Protein AF-A0A7J2SYM3-F1 (afdb_monomer_lite)

Radius of gyration: 13.76 Å; chains: 1; bounding box: 27×16×36 Å

pLDDT: mean 89.99, std 11.89, range [52.5, 98.44]

Secondary structure (DSSP, 8-state):
-HHHHHTT-SEEEEE-TT--EEEEEEHHHHHHHHHHHHHHHS--

Foldseek 3Di:
DCVCVVVVHQKDFDADPVRHGDGIDGPVNVVVVVVVVVCVVDPD

Structure (mmCIF, N/CA/C/O backbone):
data_AF-A0A7J2SYM3-F1
#
_entry.id   AF-A0A7J2SYM3-F1
#
loop_
_atom_site.group_PDB
_atom_site.id
_atom_site.type_symbol
_atom_site.label_atom_id
_atom_site.label_alt_id
_atom_site.label_comp_id
_atom_site.label_asym_id
_atom_site.label_entity_id
_atom_site.label_seq_id
_atom_site.pdbx_PDB_ins_code
_atom_site.Cartn_x
_atom_site.Cartn_y
_atom_site.Cartn_z
_atom_site.occupancy
_atom_site.B_iso_or_equiv
_atom_site.auth_seq_id
_atom_site.auth_comp_id
_atom_site.auth_asym_id
_atom_site.auth_atom_id
_atom_site.pdbx_PDB_model_num
ATOM 1 N N . MET A 1 1 ? 6.810 4.872 -1.311 1.00 64.75 1 MET A N 1
ATOM 2 C CA . MET A 1 1 ? 7.930 4.453 -0.437 1.00 64.75 1 MET A CA 1
ATOM 3 C C . MET A 1 1 ? 8.083 5.293 0.824 1.00 64.75 1 MET A C 1
ATOM 5 O O . MET A 1 1 ? 8.396 4.716 1.855 1.00 64.75 1 MET A O 1
ATOM 9 N N . ASN A 1 2 ? 7.891 6.617 0.754 1.00 82.88 2 ASN A N 1
ATOM 10 C CA . ASN A 1 2 ? 8.203 7.527 1.866 1.00 82.88 2 ASN A CA 1
ATOM 11 C C . ASN A 1 2 ? 7.541 7.131 3.193 1.00 82.88 2 ASN A C 1
ATOM 13 O O . ASN A 1 2 ? 8.263 6.953 4.158 1.00 82.88 2 ASN A O 1
ATOM 17 N N . LYS A 1 3 ? 6.241 6.798 3.214 1.00 88.00 3 LYS A N 1
ATOM 18 C CA . LYS A 1 3 ? 5.560 6.341 4.444 1.00 88.00 3 LYS A CA 1
ATOM 19 C C . LYS A 1 3 ? 6.192 5.116 5.127 1.00 88.00 3 LYS A C 1
ATOM 21 O O . LYS A 1 3 ? 6.324 5.103 6.341 1.00 88.00 3 LYS A O 1
ATOM 26 N N . MET A 1 4 ? 6.574 4.083 4.368 1.00 92.50 4 MET A N 1
ATOM 27 C CA . MET A 1 4 ? 7.239 2.892 4.931 1.00 92.50 4 MET A CA 1
ATOM 28 C C . MET A 1 4 ? 8.637 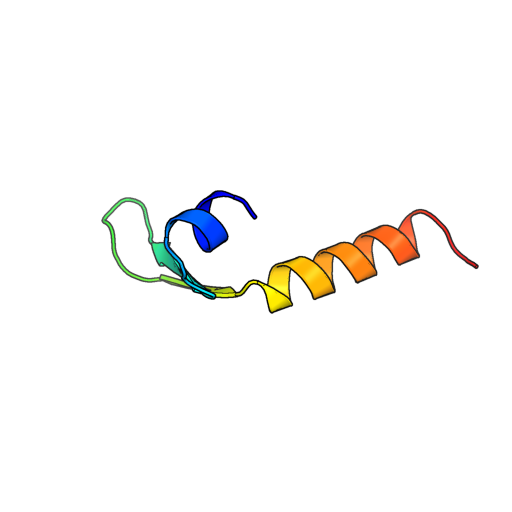3.236 5.466 1.00 92.50 4 MET A C 1
ATOM 30 O O . MET A 1 4 ? 9.029 2.736 6.513 1.00 92.50 4 MET A O 1
ATOM 34 N N . ARG A 1 5 ? 9.374 4.107 4.761 1.00 91.62 5 ARG A N 1
ATOM 35 C CA . ARG A 1 5 ? 10.707 4.565 5.185 1.00 91.62 5 ARG A CA 1
ATOM 36 C C . ARG A 1 5 ? 10.649 5.428 6.443 1.00 91.62 5 ARG A C 1
ATOM 38 O O . ARG A 1 5 ? 11.422 5.188 7.354 1.00 91.62 5 ARG A O 1
ATOM 45 N N . GLU A 1 6 ? 9.740 6.396 6.486 1.00 95.62 6 GLU A N 1
ATOM 46 C CA . GLU A 1 6 ? 9.542 7.311 7.619 1.00 95.62 6 GLU A CA 1
ATOM 47 C C . GLU A 1 6 ? 9.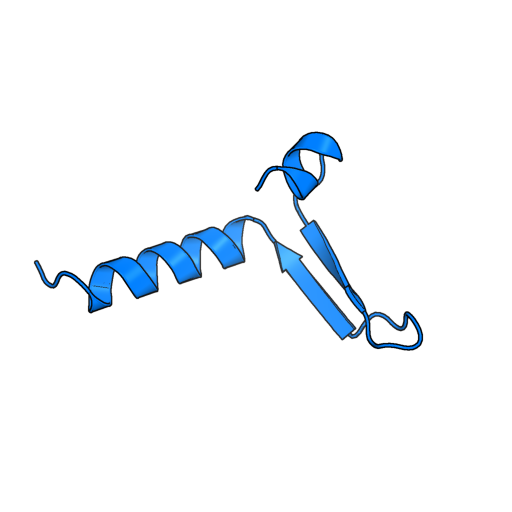148 6.566 8.895 1.00 95.62 6 GLU A C 1
ATOM 49 O O . GLU A 1 6 ? 9.598 6.921 9.977 1.00 95.62 6 GLU A O 1
ATOM 54 N N . ALA A 1 7 ? 8.333 5.519 8.764 1.00 94.12 7 ALA A N 1
ATOM 55 C CA . ALA A 1 7 ? 7.931 4.676 9.884 1.00 94.12 7 ALA A CA 1
ATOM 56 C C . ALA A 1 7 ? 8.910 3.518 10.167 1.00 94.12 7 ALA A C 1
ATOM 58 O O . ALA A 1 7 ? 8.624 2.701 11.033 1.00 94.12 7 ALA A O 1
ATOM 59 N N . GLU A 1 8 ? 10.022 3.410 9.428 1.00 94.69 8 GLU A N 1
ATOM 60 C CA . GLU A 1 8 ? 11.016 2.326 9.533 1.00 94.69 8 GLU A CA 1
ATOM 61 C C . GLU A 1 8 ? 10.421 0.902 9.453 1.00 94.69 8 GLU A C 1
ATOM 63 O O . GLU A 1 8 ? 10.943 -0.061 10.018 1.00 94.69 8 GLU A O 1
ATOM 68 N N . VAL A 1 9 ? 9.336 0.734 8.689 1.00 95.19 9 VAL A N 1
ATOM 69 C CA . VAL A 1 9 ? 8.647 -0.552 8.504 1.00 95.19 9 VAL A CA 1
ATOM 70 C C . VAL A 1 9 ? 8.760 -1.061 7.073 1.00 95.19 9 VAL A C 1
ATOM 72 O O . VAL A 1 9 ? 8.810 -0.309 6.103 1.00 95.19 9 VAL A O 1
ATOM 75 N N . ARG A 1 10 ? 8.751 -2.388 6.918 1.00 95.19 10 ARG A N 1
ATOM 76 C CA . ARG A 1 10 ? 8.802 -3.056 5.602 1.00 95.19 10 ARG A CA 1
ATOM 77 C C . ARG A 1 10 ? 7.445 -3.529 5.081 1.00 95.19 10 ARG A C 1
ATOM 79 O O . ARG A 1 10 ? 7.353 -3.942 3.924 1.00 95.19 10 ARG A O 1
ATOM 86 N N . HIS A 1 11 ? 6.428 -3.478 5.934 1.00 96.19 11 HIS A N 1
ATOM 87 C CA . HIS A 1 11 ? 5.094 -4.009 5.691 1.00 96.19 11 HIS A CA 1
ATOM 88 C C . HIS A 1 11 ? 4.063 -3.005 6.190 1.00 96.19 11 HIS A C 1
ATOM 90 O O . HIS A 1 11 ? 4.268 -2.381 7.231 1.00 96.19 11 HIS A O 1
ATOM 96 N N . LEU A 1 12 ? 2.959 -2.872 5.464 1.00 95.38 12 LEU A N 1
ATOM 97 C CA . LEU A 1 12 ? 1.799 -2.104 5.892 1.00 95.38 12 LEU A CA 1
ATOM 98 C C . LEU A 1 12 ? 0.581 -3.032 5.971 1.00 95.38 12 LEU A C 1
ATOM 100 O O . LEU A 1 12 ? 0.336 -3.782 5.019 1.00 95.38 12 LEU A O 1
ATOM 104 N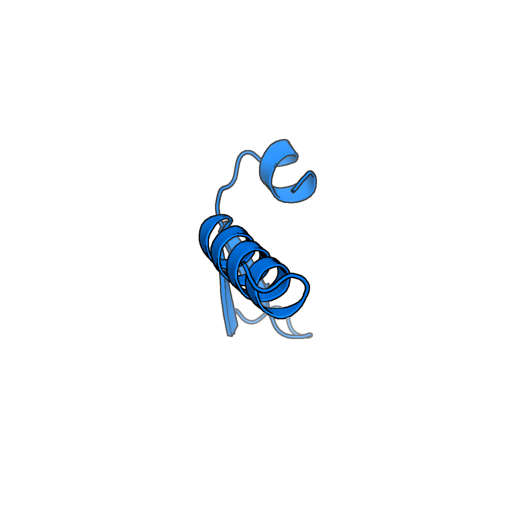 N . PRO A 1 13 ? -0.189 -2.997 7.071 1.00 96.50 13 PRO A N 1
ATOM 105 C CA . PRO A 1 13 ? -1.465 -3.691 7.131 1.00 96.50 13 PRO A CA 1
ATOM 106 C C . PRO A 1 13 ? -2.472 -3.003 6.205 1.00 96.50 13 PRO A C 1
ATOM 108 O O . PRO A 1 13 ? -2.550 -1.774 6.150 1.00 96.50 13 PRO A O 1
ATOM 111 N N . VAL A 1 14 ? -3.264 -3.801 5.498 1.00 97.31 14 VAL A N 1
ATOM 112 C CA . VAL A 1 14 ? -4.441 -3.335 4.765 1.00 97.31 14 VAL A CA 1
ATOM 113 C C . VAL A 1 14 ? -5.646 -3.609 5.648 1.00 97.31 14 VAL A C 1
ATOM 115 O O . VAL A 1 14 ? -5.863 -4.748 6.066 1.00 97.31 14 VAL A O 1
ATOM 118 N N . VAL A 1 15 ? -6.409 -2.566 5.950 1.00 98.19 15 VAL A N 1
ATOM 119 C CA . VAL A 1 15 ? -7.609 -2.646 6.784 1.00 98.19 15 VAL A CA 1
ATOM 120 C C . VAL A 1 15 ? -8.841 -2.235 5.985 1.00 98.19 15 VAL A C 1
ATOM 122 O O . VAL A 1 15 ? -8.729 -1.461 5.033 1.00 98.19 15 VAL A O 1
ATOM 125 N N . ASP A 1 16 ? -10.006 -2.760 6.357 1.00 98.38 16 ASP A N 1
ATOM 126 C CA . ASP A 1 16 ? -11.284 -2.260 5.850 1.00 98.38 16 ASP A CA 1
ATOM 127 C C . ASP A 1 16 ? -11.669 -0.913 6.494 1.00 98.38 16 ASP A C 1
ATOM 129 O O . ASP A 1 16 ? -10.934 -0.344 7.306 1.00 98.38 16 ASP A O 1
ATOM 133 N N . ALA A 1 17 ? -12.840 -0.385 6.128 1.00 98.44 17 ALA A N 1
ATOM 134 C CA . ALA A 1 17 ? -13.325 0.898 6.636 1.00 98.44 17 ALA A CA 1
ATOM 135 C C . ALA A 1 17 ? -13.604 0.894 8.152 1.00 98.44 17 ALA A C 1
ATOM 137 O O . ALA A 1 17 ? -13.652 1.958 8.766 1.00 98.44 17 ALA A O 1
ATOM 138 N N . GLN A 1 18 ? -13.784 -0.282 8.758 1.00 98.31 18 GLN A N 1
ATOM 139 C CA . GLN A 1 18 ? -13.989 -0.461 10.194 1.00 98.31 18 GLN A CA 1
ATOM 140 C C . GLN A 1 18 ? -12.665 -0.720 10.934 1.00 98.31 18 GLN A C 1
ATOM 142 O O . GLN A 1 18 ? -12.666 -0.897 12.151 1.00 98.31 18 GLN A O 1
ATOM 147 N N . GLY A 1 19 ? -11.531 -0.726 10.224 1.00 97.75 19 GLY A N 1
ATOM 148 C CA . GLY A 1 19 ? -10.207 -0.960 10.793 1.00 97.75 19 GLY A CA 1
ATOM 149 C C . GLY A 1 19 ? -9.860 -2.438 10.980 1.00 97.75 19 GLY A C 1
ATOM 150 O O . GLY A 1 19 ? -8.822 -2.746 11.569 1.00 97.75 19 GLY A O 1
ATOM 151 N N . LYS A 1 20 ? -10.679 -3.372 10.483 1.00 98.38 20 LYS A N 1
ATOM 152 C CA . LYS A 1 20 ? -10.364 -4.802 10.550 1.00 98.38 20 LYS A CA 1
ATOM 153 C C . LYS A 1 20 ? -9.260 -5.128 9.549 1.00 98.38 20 LYS A C 1
ATOM 155 O O . LYS A 1 20 ? -9.340 -4.751 8.383 1.00 98.38 20 LYS A O 1
ATOM 160 N N . LEU A 1 21 ? -8.247 -5.873 9.990 1.00 98.00 21 LEU A N 1
ATOM 161 C CA . LEU A 1 21 ? -7.174 -6.367 9.126 1.00 98.00 21 LEU A CA 1
ATOM 162 C C . LEU A 1 21 ? -7.732 -7.306 8.046 1.00 98.00 21 LEU A C 1
ATOM 164 O O . LEU A 1 21 ? -8.356 -8.319 8.364 1.00 98.00 21 LEU A O 1
ATOM 168 N N . VAL A 1 22 ? -7.458 -6.986 6.782 1.00 98.44 22 VAL A N 1
ATOM 169 C CA . VAL A 1 22 ? -7.855 -7.788 5.612 1.00 98.44 22 VAL A CA 1
ATOM 170 C C . VAL A 1 22 ? -6.669 -8.263 4.772 1.00 98.44 22 VAL A C 1
ATOM 172 O O . VAL A 1 22 ? -6.841 -9.097 3.890 1.00 98.44 22 VAL A O 1
ATOM 175 N N . GLY A 1 23 ? -5.458 -7.774 5.042 1.00 98.00 23 GLY A N 1
ATOM 176 C CA . GLY A 1 23 ? -4.260 -8.213 4.334 1.00 98.00 23 GLY A CA 1
ATOM 177 C C . GLY A 1 23 ? -3.006 -7.452 4.741 1.00 98.00 23 GLY A C 1
ATOM 178 O O . GLY A 1 23 ? -3.025 -6.622 5.649 1.00 98.00 23 GLY A O 1
ATOM 179 N N . ILE A 1 24 ? -1.904 -7.736 4.052 1.00 97.31 24 ILE A N 1
ATOM 180 C CA . ILE A 1 24 ? -0.605 -7.090 4.252 1.00 97.31 24 ILE A CA 1
ATOM 181 C C . ILE A 1 24 ? -0.026 -6.768 2.877 1.00 97.31 24 ILE A C 1
ATOM 183 O O . ILE A 1 24 ? -0.103 -7.593 1.972 1.00 97.31 24 ILE A O 1
ATOM 187 N N . VAL A 1 25 ? 0.576 -5.586 2.736 1.00 96.88 25 VAL A N 1
ATOM 188 C CA . VAL A 1 25 ? 1.415 -5.239 1.586 1.00 96.88 25 VAL A CA 1
ATOM 189 C C . VAL A 1 25 ? 2.844 -4.998 2.051 1.00 96.88 25 VAL A C 1
ATOM 191 O O . VAL A 1 25 ? 3.101 -4.230 2.981 1.00 96.88 25 VAL A O 1
ATOM 194 N N . SER A 1 26 ? 3.792 -5.664 1.411 1.00 96.25 26 SER A N 1
ATOM 195 C CA . SER A 1 26 ? 5.217 -5.486 1.637 1.00 96.25 26 SER A CA 1
ATOM 196 C C . SER A 1 26 ? 5.832 -4.569 0.587 1.00 96.25 26 SER A C 1
ATOM 198 O O . SER A 1 26 ? 5.326 -4.380 -0.519 1.00 96.25 26 SER A O 1
ATOM 200 N N . PHE A 1 27 ? 7.002 -4.033 0.916 1.00 94.19 27 PHE A N 1
ATOM 201 C CA . PHE A 1 27 ? 7.857 -3.374 -0.066 1.00 94.19 27 PHE A CA 1
ATOM 202 C C . PHE A 1 27 ? 8.172 -4.275 -1.273 1.00 94.19 27 PHE A C 1
ATOM 204 O O . PHE A 1 27 ? 8.280 -3.778 -2.389 1.00 94.19 27 PHE A O 1
ATOM 211 N N . ARG A 1 28 ? 8.340 -5.589 -1.058 1.00 94.69 28 ARG A N 1
ATOM 212 C CA . ARG A 1 28 ? 8.668 -6.539 -2.130 1.00 94.69 28 ARG A CA 1
ATOM 213 C C . ARG A 1 28 ? 7.520 -6.651 -3.129 1.00 94.69 28 ARG A C 1
ATOM 215 O O . ARG A 1 28 ? 7.778 -6.524 -4.317 1.00 94.69 28 ARG A O 1
ATOM 222 N N . ASP A 1 29 ? 6.284 -6.756 -2.645 1.00 95.25 29 ASP A N 1
ATOM 223 C CA . ASP A 1 29 ? 5.096 -6.837 -3.506 1.00 95.25 29 ASP A CA 1
ATOM 224 C C . ASP A 1 29 ? 5.015 -5.625 -4.447 1.00 95.25 29 ASP A C 1
ATOM 226 O O . ASP A 1 29 ? 4.734 -5.756 -5.636 1.00 95.25 29 ASP A O 1
ATOM 230 N N . ILE A 1 30 ? 5.342 -4.432 -3.930 1.00 93.3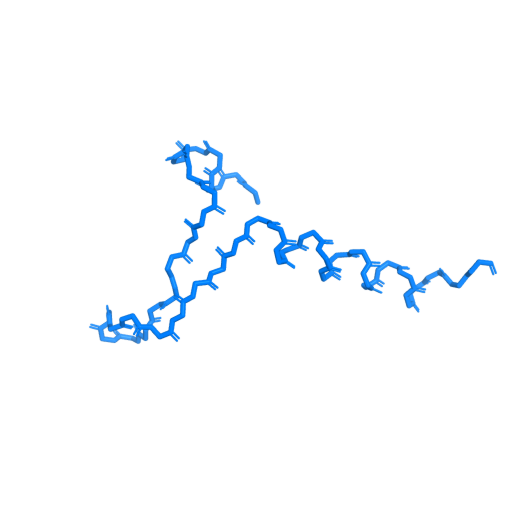8 30 ILE A N 1
ATOM 231 C CA . ILE A 1 30 ? 5.392 -3.197 -4.724 1.00 93.38 30 ILE A CA 1
ATOM 232 C C . ILE A 1 30 ? 6.471 -3.282 -5.814 1.00 93.38 30 ILE A C 1
ATOM 234 O O . ILE A 1 30 ? 6.228 -2.862 -6.945 1.00 93.38 30 ILE A O 1
ATOM 238 N N . MET A 1 31 ? 7.658 -3.804 -5.492 1.00 93.31 31 MET A N 1
ATOM 239 C CA . MET A 1 31 ? 8.759 -3.934 -6.453 1.00 93.31 31 MET A CA 1
ATOM 240 C C . MET A 1 31 ? 8.456 -4.960 -7.545 1.00 93.31 31 MET A C 1
ATOM 242 O O . MET A 1 31 ? 8.724 -4.685 -8.713 1.00 93.31 31 MET A O 1
ATOM 246 N N . ASP A 1 32 ? 7.871 -6.100 -7.184 1.00 94.88 32 ASP A N 1
ATOM 247 C CA . ASP A 1 32 ? 7.530 -7.165 -8.128 1.00 94.88 32 ASP A CA 1
ATOM 248 C C . ASP A 1 32 ? 6.473 -6.681 -9.133 1.00 94.88 32 ASP A C 1
ATOM 250 O O . ASP A 1 32 ? 6.627 -6.854 -10.345 1.00 94.88 32 ASP A O 1
ATOM 254 N N . ILE A 1 33 ? 5.446 -5.970 -8.653 1.00 93.75 33 ILE A N 1
ATOM 255 C CA . ILE A 1 33 ? 4.433 -5.348 -9.518 1.00 93.75 33 ILE A CA 1
ATOM 256 C C . ILE A 1 33 ? 5.060 -4.266 -10.400 1.00 93.75 33 ILE A C 1
ATOM 258 O O . ILE A 1 33 ? 4.774 -4.207 -11.595 1.00 93.75 33 ILE A O 1
ATOM 262 N N . ALA A 1 34 ? 5.926 -3.412 -9.849 1.00 92.06 34 ALA A N 1
ATOM 263 C CA . ALA A 1 34 ? 6.602 -2.385 -10.637 1.00 92.06 34 ALA A CA 1
ATOM 264 C C . ALA A 1 34 ? 7.442 -3.004 -11.766 1.00 92.06 34 ALA A C 1
ATOM 266 O O . ALA A 1 34 ? 7.376 -2.533 -12.900 1.00 92.06 34 ALA A O 1
ATOM 267 N N . ALA A 1 35 ? 8.178 -4.082 -11.484 1.00 92.00 35 ALA A N 1
ATOM 268 C CA . ALA A 1 35 ? 8.953 -4.804 -12.487 1.00 92.00 35 ALA A CA 1
ATOM 269 C C . ALA A 1 35 ? 8.057 -5.382 -13.593 1.00 92.00 35 ALA A C 1
ATOM 271 O O . ALA A 1 35 ? 8.341 -5.178 -14.773 1.00 92.00 3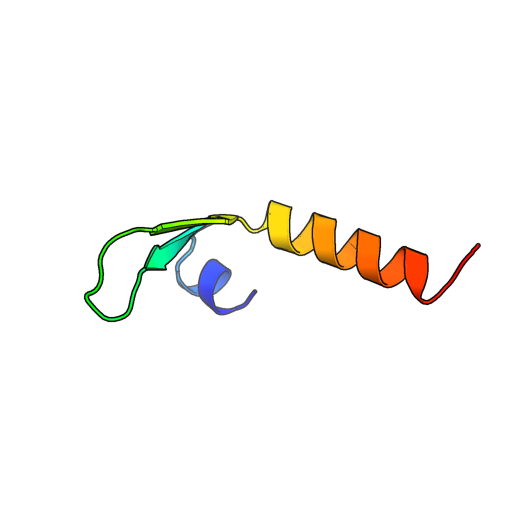5 ALA A O 1
ATOM 272 N N . LEU A 1 36 ? 6.946 -6.029 -13.224 1.00 91.62 36 LEU A N 1
ATOM 273 C CA . LEU A 1 36 ? 5.974 -6.562 -14.182 1.00 91.62 36 LEU A CA 1
ATOM 274 C C . LEU A 1 36 ? 5.404 -5.462 -15.094 1.00 91.62 36 LEU A C 1
ATOM 276 O O . LEU A 1 36 ? 5.365 -5.613 -16.315 1.00 91.62 36 LEU A O 1
ATOM 280 N N . LEU A 1 37 ? 4.996 -4.330 -14.513 1.00 90.75 37 LEU A N 1
ATOM 281 C CA . LEU A 1 37 ? 4.421 -3.212 -15.266 1.00 90.75 37 LEU A CA 1
ATOM 282 C C . LEU A 1 37 ? 5.423 -2.593 -16.248 1.00 90.75 37 LEU A C 1
ATOM 2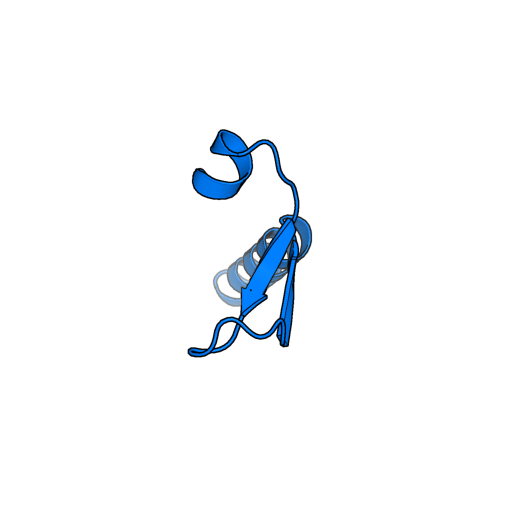84 O O . LEU A 1 37 ? 5.039 -2.180 -17.343 1.00 90.75 37 LEU A O 1
ATOM 288 N N . LEU A 1 38 ? 6.702 -2.534 -15.874 1.00 90.00 38 LEU A N 1
ATOM 289 C CA . LEU A 1 38 ? 7.758 -2.024 -16.747 1.00 90.00 38 LEU A CA 1
ATOM 290 C C . LEU A 1 38 ? 8.031 -2.970 -17.924 1.00 90.00 38 LEU A C 1
ATOM 292 O O . LEU A 1 38 ? 8.171 -2.491 -19.048 1.00 90.00 38 LEU A O 1
ATOM 296 N N . GLN A 1 39 ? 8.012 -4.289 -17.701 1.00 82.12 39 GLN A N 1
ATOM 297 C CA . GLN A 1 39 ? 8.189 -5.292 -18.762 1.00 82.12 39 GLN A CA 1
ATOM 298 C C . GLN A 1 39 ? 7.082 -5.244 -19.822 1.00 82.12 39 GLN A C 1
ATOM 300 O O . GLN A 1 39 ? 7.335 -5.485 -20.996 1.00 82.12 39 GLN A O 1
ATOM 305 N N . HIS A 1 40 ? 5.840 -4.942 -19.433 1.00 72.31 40 HIS A N 1
ATOM 306 C CA . HIS A 1 40 ? 4.724 -4.877 -20.386 1.00 72.31 40 HIS A CA 1
ATOM 307 C C . HIS A 1 40 ? 4.673 -3.564 -21.180 1.00 72.31 40 HIS A C 1
ATOM 309 O O . HIS A 1 40 ? 4.038 -3.508 -22.231 1.00 72.31 40 HIS A O 1
ATOM 315 N N . ARG A 1 41 ? 5.329 -2.502 -20.697 1.00 63.84 41 ARG A N 1
ATOM 316 C CA . ARG A 1 41 ? 5.345 -1.183 -21.350 1.00 63.84 41 ARG A CA 1
ATOM 317 C C . ARG A 1 41 ? 6.569 -0.963 -22.245 1.00 63.84 41 ARG A C 1
ATOM 319 O O . ARG A 1 41 ? 6.529 -0.081 -23.096 1.00 63.84 41 ARG A O 1
ATOM 326 N N . PHE A 1 42 ? 7.605 -1.782 -22.085 1.00 58.16 42 PHE A N 1
ATOM 327 C CA . PHE A 1 42 ? 8.766 -1.864 -22.967 1.00 58.16 42 PHE A CA 1
ATOM 328 C C . PHE A 1 42 ? 9.161 -3.341 -23.118 1.00 58.16 42 PHE A C 1
ATOM 330 O O . PHE A 1 42 ? 9.852 -3.861 -22.237 1.00 58.16 42 PHE A O 1
ATOM 337 N N . PRO A 1 43 ? 8.710 -4.044 -24.178 1.00 52.50 43 PRO A N 1
ATOM 338 C CA . PRO A 1 43 ? 9.299 -5.335 -24.502 1.00 52.50 43 PRO A CA 1
ATOM 339 C C . PRO A 1 43 ? 10.779 -5.128 -24.884 1.00 52.50 43 PRO A C 1
ATOM 341 O O . PRO A 1 43 ? 11.130 -4.028 -25.324 1.00 52.50 43 PRO A O 1
ATOM 344 N N . PRO A 1 44 ? 11.642 -6.136 -24.658 1.00 60.50 44 PRO A N 1
ATOM 345 C CA . PRO A 1 44 ? 13.060 -6.064 -25.006 1.00 60.50 44 PRO A CA 1
ATOM 346 C C . PRO A 1 44 ? 13.295 -5.754 -26.489 1.00 60.50 44 PRO A C 1
ATOM 348 O O . PRO A 1 44 ? 12.445 -6.146 -27.324 1.00 60.50 44 PRO A O 1
#

Sequence (44 aa):
MNKMREAEVRHLPVVDAQGKLVGIVSFRDIMDIAALLLQHRFPP